Protein AF-A0A976KTA2-F1 (afdb_monomer)

Secondary structure (DSSP, 8-state):
---PPPPPP--SSPPPPSSHHHHHHHHHHHHHS------------------------GGGSTT--TT----------HHHHHHHHHHHHHSS--HHHHHHHHHHHHHHHHHHHHHHHTT-

Structure (mmCIF, N/CA/C/O backbone):
data_AF-A0A976KTA2-F1
#
_entry.id   AF-A0A976KTA2-F1
#
loop_
_atom_site.group_PDB
_atom_site.id
_atom_site.type_symbol
_atom_site.label_atom_id
_atom_site.label_alt_id
_atom_site.label_comp_id
_atom_site.label_asym_id
_atom_site.label_entity_id
_atom_site.label_seq_id
_atom_site.pdbx_PDB_ins_code
_atom_site.Cartn_x
_atom_site.Cartn_y
_atom_site.Cartn_z
_atom_site.occupancy
_atom_site.B_iso_or_equiv
_atom_site.auth_seq_id
_atom_site.auth_comp_id
_atom_site.auth_asym_id
_atom_site.auth_atom_id
_atom_site.pdbx_PDB_model_num
ATOM 1 N N . MET A 1 1 ? 54.326 -54.391 23.381 1.00 43.97 1 MET A N 1
ATOM 2 C CA . MET A 1 1 ? 53.496 -53.933 22.239 1.00 43.97 1 MET A CA 1
ATOM 3 C C . MET A 1 1 ? 52.230 -53.282 22.782 1.00 43.97 1 MET A C 1
ATOM 5 O O . MET A 1 1 ? 51.359 -53.993 23.262 1.00 43.97 1 MET A O 1
ATOM 9 N N . VAL A 1 2 ? 52.137 -51.949 22.783 1.00 46.16 2 VAL A N 1
ATOM 10 C CA . VAL A 1 2 ? 50.966 -51.229 23.320 1.00 46.16 2 VAL A CA 1
ATOM 11 C C . VAL A 1 2 ? 50.034 -50.872 22.160 1.00 46.16 2 VAL A C 1
ATOM 13 O O . VAL A 1 2 ? 50.397 -50.090 21.283 1.00 46.16 2 VAL A O 1
ATOM 16 N N . LYS A 1 3 ? 48.848 -51.491 22.125 1.00 51.00 3 LYS A N 1
ATOM 17 C CA . LYS A 1 3 ? 47.810 -51.251 21.112 1.00 51.00 3 LYS A CA 1
ATOM 18 C C . LYS A 1 3 ? 47.200 -49.862 21.341 1.00 51.00 3 LYS A C 1
ATOM 20 O O . LYS A 1 3 ? 46.576 -49.628 22.372 1.00 51.00 3 LYS A O 1
ATOM 25 N N . LYS A 1 4 ? 47.382 -48.932 20.397 1.00 50.50 4 LYS A N 1
ATOM 26 C CA . LYS A 1 4 ? 46.727 -47.614 20.421 1.00 50.50 4 LYS A CA 1
ATOM 27 C C . LYS A 1 4 ? 45.242 -47.780 20.079 1.00 50.50 4 LYS A C 1
ATOM 29 O O . LYS A 1 4 ? 44.910 -48.226 18.985 1.00 50.50 4 LYS A O 1
ATOM 34 N N . ALA A 1 5 ? 44.365 -47.419 21.012 1.00 54.66 5 ALA A N 1
ATOM 35 C CA . ALA A 1 5 ? 42.924 -47.354 20.791 1.00 54.66 5 ALA A CA 1
ATOM 36 C C . ALA A 1 5 ? 42.577 -46.188 19.844 1.00 54.66 5 ALA A C 1
ATOM 38 O O . ALA A 1 5 ? 43.018 -45.054 20.045 1.00 54.66 5 ALA A O 1
ATOM 39 N N . SER A 1 6 ? 41.803 -46.483 18.799 1.00 51.16 6 SER A N 1
ATOM 40 C CA . SER A 1 6 ? 41.306 -45.512 17.819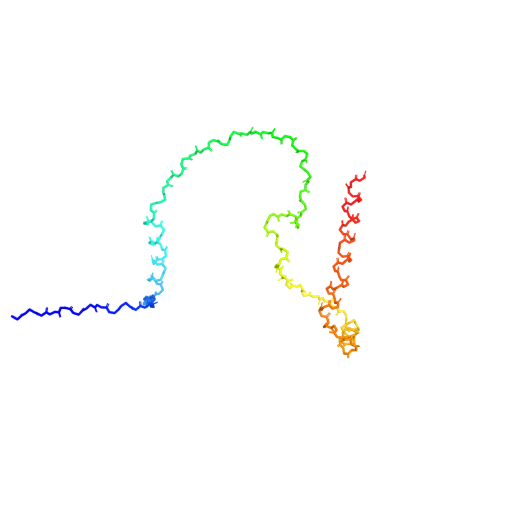 1.00 51.16 6 SER A CA 1
ATOM 41 C C . SER A 1 6 ? 40.208 -44.643 18.442 1.00 51.16 6 SER A C 1
ATOM 43 O O . SER A 1 6 ? 39.253 -45.169 19.012 1.00 51.16 6 SER A O 1
ATOM 45 N N . LYS A 1 7 ? 40.338 -43.314 18.355 1.00 62.72 7 LYS A N 1
ATOM 46 C CA . LYS A 1 7 ? 39.321 -42.367 18.842 1.00 62.72 7 LYS A CA 1
ATOM 47 C C . LYS A 1 7 ? 38.099 -42.386 17.903 1.00 62.72 7 LYS A C 1
ATOM 49 O O . LYS A 1 7 ? 38.292 -42.319 16.687 1.00 62.72 7 LYS A O 1
ATOM 54 N N . PRO A 1 8 ? 36.856 -42.437 18.417 1.00 57.75 8 PRO A N 1
ATOM 55 C CA . PRO A 1 8 ? 35.665 -42.436 17.574 1.00 57.75 8 PRO A CA 1
ATOM 56 C C . PRO A 1 8 ? 35.481 -41.076 16.879 1.00 57.75 8 PRO A C 1
ATOM 58 O O . PRO A 1 8 ? 35.615 -40.019 17.494 1.00 57.75 8 PRO A O 1
ATOM 61 N N . LYS A 1 9 ? 35.181 -41.109 15.574 1.00 62.22 9 LYS A N 1
ATOM 62 C CA . LYS A 1 9 ? 34.852 -39.934 14.749 1.00 62.22 9 LYS A CA 1
ATOM 63 C C . LYS A 1 9 ? 33.574 -39.277 15.287 1.00 62.22 9 LYS A C 1
ATOM 65 O O . LYS A 1 9 ? 32.531 -39.926 15.300 1.00 62.22 9 LYS A O 1
ATOM 70 N N . LEU A 1 10 ? 33.642 -38.001 15.685 1.00 62.47 10 LEU A N 1
ATOM 71 C CA . LEU A 1 10 ? 32.453 -37.195 15.984 1.00 62.47 10 LEU A CA 1
ATOM 72 C C . LEU A 1 10 ? 31.592 -37.100 14.717 1.00 62.47 10 LEU A C 1
ATOM 74 O O . LEU A 1 10 ? 31.973 -36.446 13.746 1.00 62.47 10 LEU A O 1
ATOM 78 N N . GLN A 1 11 ? 30.439 -37.764 14.715 1.00 63.66 11 GLN A N 1
ATOM 79 C CA . GLN A 1 11 ? 29.414 -37.538 13.706 1.00 63.66 11 GLN A CA 1
ATOM 80 C C . GLN A 1 11 ? 28.598 -36.308 14.118 1.00 63.66 11 GLN A C 1
ATOM 82 O O . GLN A 1 11 ? 28.037 -36.263 15.206 1.00 63.66 11 GLN A O 1
ATOM 87 N N . SER A 1 12 ? 28.528 -35.309 13.237 1.00 66.12 12 SER A N 1
ATOM 88 C CA . SER A 1 12 ? 27.772 -34.058 13.417 1.00 66.12 12 SER A CA 1
ATOM 89 C C . SER A 1 12 ? 26.254 -34.224 13.287 1.00 66.12 12 SER A C 1
ATOM 91 O O . SER A 1 12 ? 25.513 -33.244 13.324 1.00 66.12 12 SER A O 1
ATOM 93 N N . ARG A 1 13 ? 25.775 -35.456 13.091 1.00 61.16 13 ARG A N 1
ATOM 94 C CA . ARG A 1 13 ? 24.356 -35.758 12.933 1.00 61.16 13 ARG A CA 1
ATOM 95 C C . ARG A 1 13 ? 23.804 -36.287 14.253 1.00 61.16 13 ARG A C 1
ATOM 97 O O . ARG A 1 13 ? 24.339 -37.278 14.748 1.00 61.16 13 ARG A O 1
ATOM 104 N N . PRO A 1 14 ? 22.743 -35.671 14.806 1.00 65.38 14 PRO A N 1
ATOM 105 C CA . PRO A 1 14 ? 22.085 -36.219 15.978 1.00 65.38 14 PRO A CA 1
ATOM 106 C C . PRO A 1 14 ? 21.576 -37.634 15.658 1.00 65.38 14 PRO A C 1
ATOM 108 O O . PRO A 1 14 ? 21.114 -37.880 14.534 1.00 65.38 14 PRO A O 1
ATOM 111 N N . PRO A 1 15 ? 21.695 -38.576 16.608 1.00 70.56 15 PRO A N 1
ATOM 112 C CA . PRO A 1 15 ? 21.219 -39.937 16.417 1.00 70.56 15 PRO A CA 1
ATOM 113 C C . PRO A 1 15 ? 19.726 -39.907 16.085 1.00 70.56 15 PRO A C 1
ATOM 115 O O . PRO A 1 15 ? 18.940 -39.236 16.753 1.00 70.56 15 PRO A O 1
ATOM 118 N N . ARG A 1 16 ? 19.338 -40.605 15.013 1.00 70.00 16 ARG A N 1
ATOM 119 C CA . ARG A 1 16 ? 17.922 -40.744 14.663 1.00 70.00 16 ARG A CA 1
ATOM 120 C C . ARG A 1 16 ? 17.244 -41.633 15.712 1.00 70.00 16 ARG A C 1
ATOM 122 O O . ARG A 1 16 ? 17.786 -42.705 15.989 1.00 70.00 16 ARG A O 1
ATOM 129 N N . PRO A 1 17 ? 16.086 -41.227 16.263 1.00 72.06 17 PRO A N 1
ATOM 130 C CA . PRO A 1 17 ? 15.319 -42.082 17.161 1.00 72.06 17 PRO A CA 1
ATOM 131 C C . PRO A 1 17 ? 14.872 -43.336 16.404 1.00 72.06 17 PRO A C 1
ATOM 133 O O . PRO A 1 17 ? 14.517 -43.261 15.223 1.00 72.06 17 PRO A O 1
ATOM 136 N N . LYS A 1 18 ? 14.914 -44.494 17.064 1.00 73.81 18 LYS A N 1
ATOM 137 C CA . LYS A 1 18 ? 14.551 -45.781 16.459 1.00 73.81 18 LYS A CA 1
ATOM 138 C C . LYS A 1 18 ? 13.034 -45.962 16.381 1.00 73.81 18 LYS A C 1
ATOM 140 O O . LYS A 1 18 ? 12.564 -46.695 15.517 1.00 73.81 18 LYS A O 1
ATOM 145 N N . ASN A 1 19 ? 12.274 -45.298 17.253 1.00 81.38 19 ASN A N 1
ATOM 146 C CA . ASN A 1 19 ? 10.810 -45.320 17.275 1.00 81.38 19 ASN A CA 1
ATOM 147 C C . ASN A 1 19 ? 10.212 -44.048 17.920 1.00 81.38 19 ASN A C 1
ATOM 149 O O . ASN A 1 19 ? 10.928 -43.196 18.451 1.00 81.38 19 ASN A O 1
ATOM 153 N N . ALA A 1 20 ? 8.883 -43.910 17.843 1.00 75.75 20 ALA A N 1
ATOM 154 C CA . ALA A 1 20 ? 8.151 -42.749 18.356 1.00 75.75 20 ALA A CA 1
ATOM 155 C C . ALA A 1 20 ? 8.246 -42.604 19.890 1.00 75.75 20 ALA A C 1
ATOM 157 O O . ALA A 1 20 ? 8.423 -41.488 20.376 1.00 75.75 20 ALA A O 1
ATOM 158 N N . GLU A 1 21 ? 8.212 -43.710 20.645 1.00 76.38 21 GLU A N 1
ATOM 159 C CA . GLU A 1 21 ? 8.411 -43.709 22.105 1.00 76.38 21 GLU A CA 1
ATOM 160 C C . GLU A 1 21 ? 9.764 -43.099 22.516 1.00 76.38 21 GLU A C 1
ATOM 162 O O . GLU A 1 21 ? 9.847 -42.308 23.461 1.00 76.38 21 GLU A O 1
ATOM 167 N N . GLU A 1 22 ? 10.843 -43.448 21.808 1.00 78.75 22 GLU A N 1
ATOM 168 C CA . GLU A 1 22 ? 12.190 -42.937 22.088 1.00 78.75 22 GLU A CA 1
ATOM 169 C C . GLU A 1 22 ? 12.291 -41.432 21.804 1.00 78.75 22 GLU A C 1
ATOM 171 O O . GLU A 1 22 ? 12.947 -40.702 22.547 1.00 78.75 22 GLU A O 1
ATOM 176 N N . PHE A 1 23 ? 11.581 -40.942 20.783 1.00 74.50 23 PHE A N 1
ATOM 177 C CA . PHE A 1 23 ? 11.517 -39.512 20.484 1.00 74.50 23 PHE A CA 1
ATOM 178 C C . PHE A 1 23 ? 10.764 -38.723 21.566 1.00 74.50 23 PHE A C 1
ATOM 180 O O . PHE A 1 23 ? 11.256 -37.694 22.029 1.00 74.50 23 PHE A O 1
ATOM 187 N N . ILE A 1 24 ? 9.600 -39.216 22.004 1.00 79.00 24 ILE A N 1
ATOM 188 C CA . ILE A 1 24 ? 8.771 -38.545 23.020 1.00 79.00 24 ILE A CA 1
ATOM 189 C C . ILE A 1 24 ? 9.488 -38.536 24.378 1.00 79.00 24 ILE A C 1
ATOM 191 O O . ILE A 1 24 ? 9.600 -37.488 25.014 1.00 79.00 24 ILE A O 1
ATOM 195 N N . SER A 1 25 ? 10.050 -39.673 24.796 1.00 72.56 25 SER A N 1
ATOM 196 C CA . SER A 1 25 ? 10.774 -39.775 26.074 1.00 72.56 25 SER A CA 1
ATOM 197 C C . SER A 1 25 ? 12.067 -38.949 26.113 1.00 72.56 25 SER A C 1
ATOM 199 O O . SER A 1 25 ? 12.471 -38.493 27.184 1.00 72.56 25 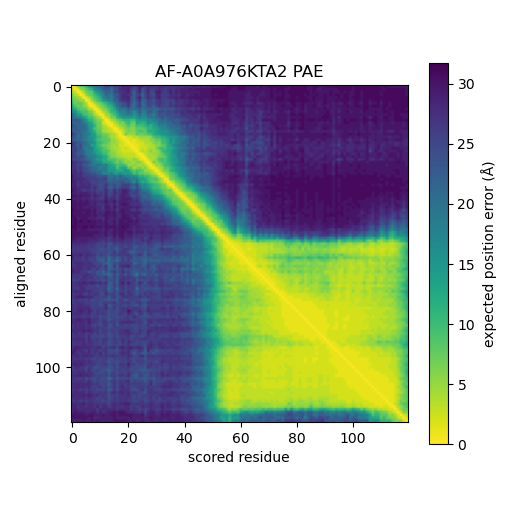SER A O 1
ATOM 201 N N . GLY A 1 26 ? 12.706 -38.700 24.964 1.00 68.44 26 GLY A N 1
ATOM 202 C CA . GLY A 1 26 ? 13.867 -37.813 24.869 1.00 68.44 26 GLY A CA 1
ATOM 203 C C . GLY A 1 26 ? 13.559 -36.363 25.263 1.00 68.44 26 GLY A C 1
ATOM 204 O O . GLY A 1 26 ? 14.379 -35.727 25.921 1.00 68.44 26 GLY A O 1
ATOM 205 N N . ALA A 1 27 ? 12.365 -35.863 24.930 1.00 66.06 27 ALA A N 1
ATOM 206 C CA . ALA A 1 27 ? 11.944 -34.497 25.251 1.00 66.06 27 ALA A CA 1
ATOM 207 C C . ALA A 1 27 ? 11.594 -34.299 26.740 1.00 66.06 27 ALA A C 1
ATOM 209 O O . ALA A 1 27 ? 11.737 -33.194 27.268 1.00 66.06 27 ALA A O 1
ATOM 210 N N . GLU A 1 28 ? 11.159 -35.361 27.424 1.00 63.47 28 GLU A N 1
ATOM 211 C CA . GLU A 1 28 ? 10.860 -35.347 28.863 1.00 63.47 28 GLU A CA 1
ATOM 212 C C . GLU A 1 28 ? 12.149 -35.201 29.698 1.00 63.47 28 GLU A C 1
ATOM 214 O O . GLU A 1 28 ? 12.198 -34.434 30.661 1.00 63.47 28 GLU A O 1
ATOM 219 N N . ARG A 1 29 ? 13.226 -35.892 29.292 1.00 60.06 29 ARG A N 1
ATOM 220 C CA . ARG A 1 29 ? 14.511 -35.918 30.019 1.00 60.06 29 ARG A CA 1
ATOM 221 C C . ARG A 1 29 ? 15.211 -34.558 30.050 1.00 60.06 29 ARG A C 1
ATOM 223 O O . ARG A 1 29 ? 15.805 -34.207 31.064 1.00 60.06 29 ARG A O 1
ATOM 230 N N . ASP A 1 30 ? 15.073 -33.762 28.991 1.00 57.62 30 ASP A N 1
ATOM 231 C CA . ASP A 1 30 ? 15.702 -32.435 28.894 1.00 57.62 30 ASP A CA 1
ATOM 232 C C . ASP A 1 30 ? 15.058 -31.399 29.842 1.00 57.62 30 ASP A C 1
ATOM 234 O O . ASP A 1 30 ? 15.642 -30.363 30.167 1.00 57.62 30 ASP A O 1
ATOM 238 N N . ARG A 1 31 ? 13.847 -31.681 30.349 1.00 58.69 31 ARG A N 1
ATOM 239 C CA . ARG A 1 31 ? 13.141 -30.801 31.293 1.00 58.69 31 ARG A CA 1
ATOM 240 C C . ARG A 1 31 ? 13.511 -31.038 32.756 1.00 58.69 31 ARG A C 1
ATOM 242 O O . ARG A 1 31 ? 13.304 -30.125 33.555 1.00 58.69 31 ARG A O 1
ATOM 249 N N . LEU A 1 32 ? 14.035 -32.215 33.113 1.00 56.25 32 LEU A N 1
ATOM 250 C CA . LEU A 1 32 ? 14.318 -32.567 34.511 1.00 56.25 32 LEU A CA 1
ATOM 251 C C . LEU A 1 32 ? 15.775 -32.348 34.949 1.00 56.25 32 LEU A C 1
ATOM 253 O O . LEU A 1 32 ? 15.994 -32.185 36.145 1.00 56.25 32 LEU A O 1
ATOM 257 N N . ASP A 1 33 ? 16.745 -32.280 34.031 1.00 50.12 33 ASP A N 1
ATOM 258 C CA . ASP A 1 33 ? 18.180 -32.237 34.393 1.00 50.12 33 ASP A CA 1
ATOM 259 C C . ASP A 1 33 ? 18.854 -30.859 34.223 1.00 50.12 33 ASP A C 1
ATOM 261 O O . ASP A 1 33 ? 20.069 -30.707 34.326 1.00 50.12 33 ASP A O 1
ATOM 265 N N . SER A 1 34 ? 18.073 -29.800 33.989 1.00 49.88 34 SER A N 1
ATOM 266 C CA . SER A 1 34 ? 18.594 -28.430 34.049 1.00 49.88 34 SER A CA 1
ATOM 267 C C . SER A 1 34 ? 18.395 -27.839 35.449 1.00 49.88 34 SER A C 1
ATOM 269 O O . SER A 1 34 ? 17.260 -27.501 35.802 1.00 49.88 34 SER A O 1
ATOM 271 N N . PRO A 1 35 ? 19.459 -27.607 36.248 1.00 46.44 35 PRO A N 1
ATOM 272 C CA . PRO A 1 35 ? 19.344 -26.853 37.488 1.00 46.44 35 PRO A CA 1
ATOM 273 C C . PRO A 1 35 ? 19.014 -25.389 37.162 1.00 46.44 35 PRO A C 1
ATOM 275 O O . PRO A 1 35 ? 19.893 -24.540 36.986 1.00 46.44 35 PRO A O 1
ATOM 278 N N . ARG A 1 36 ? 17.719 -25.060 37.090 1.00 47.41 36 ARG A N 1
ATOM 279 C CA . ARG A 1 36 ? 17.244 -23.672 37.098 1.00 47.41 36 ARG A CA 1
ATOM 280 C C . ARG A 1 36 ? 17.611 -23.061 38.449 1.00 47.41 36 ARG A C 1
ATOM 282 O O . ARG A 1 36 ? 16.875 -23.202 39.421 1.00 47.41 36 ARG A O 1
ATOM 289 N N . LYS A 1 37 ? 18.749 -22.359 38.507 1.00 47.44 37 LYS A N 1
ATOM 290 C CA . LYS A 1 37 ? 19.088 -21.444 39.606 1.00 47.44 37 LYS A CA 1
ATOM 291 C C . LYS A 1 37 ? 17.885 -20.537 39.869 1.00 47.44 37 LYS A C 1
ATOM 293 O O . LYS A 1 37 ? 17.540 -19.689 39.048 1.00 47.44 37 LYS A O 1
ATOM 298 N N . SER A 1 38 ? 17.258 -20.730 41.024 1.00 44.59 38 SER A N 1
ATOM 299 C CA . SER A 1 38 ? 16.175 -19.911 41.553 1.00 44.59 38 SER A CA 1
ATOM 300 C C . SER A 1 38 ? 16.662 -18.472 41.737 1.00 44.59 38 SER A C 1
ATOM 302 O O . SER A 1 38 ? 17.331 -18.132 42.716 1.00 44.59 38 SER A O 1
ATOM 304 N N . GLY A 1 39 ? 16.353 -17.625 40.757 1.00 45.00 39 GLY A N 1
ATOM 305 C CA . GLY A 1 39 ? 16.601 -16.193 40.797 1.00 45.00 39 GLY A CA 1
ATOM 306 C C . GLY A 1 39 ? 15.795 -15.529 41.911 1.00 45.00 39 GLY A C 1
ATOM 307 O O . GLY A 1 39 ? 14.580 -15.389 41.826 1.00 45.00 39 GLY A O 1
ATOM 308 N N . LYS A 1 40 ? 16.518 -15.126 42.954 1.00 41.00 40 LYS A N 1
ATOM 309 C CA . LYS A 1 40 ? 16.174 -14.200 44.040 1.00 41.00 40 LYS A CA 1
ATOM 310 C C . LYS A 1 40 ? 15.086 -13.181 4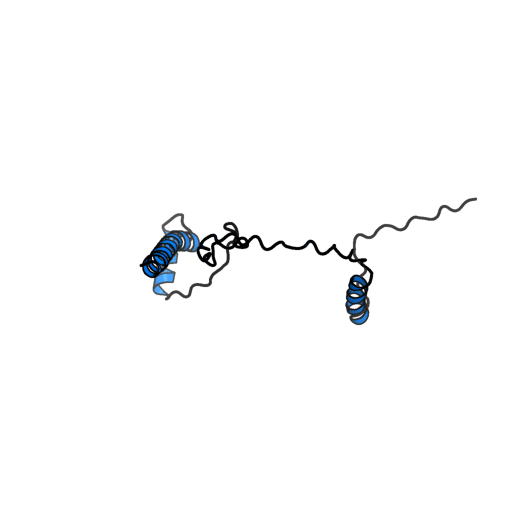3.646 1.00 41.00 40 LYS A C 1
ATOM 312 O O . LYS A 1 40 ? 15.323 -12.329 42.788 1.00 41.00 40 LYS A O 1
ATOM 317 N N . LYS A 1 41 ? 13.926 -13.238 44.323 1.00 46.88 41 LYS A N 1
ATOM 318 C CA . LYS A 1 41 ? 12.874 -12.203 44.306 1.00 46.88 41 LYS A CA 1
ATOM 319 C C . LYS A 1 41 ? 13.506 -10.845 44.634 1.00 46.88 41 LYS A C 1
ATOM 321 O O . LYS A 1 41 ? 13.803 -10.559 45.791 1.00 46.88 41 LYS A O 1
ATOM 326 N N . ARG A 1 42 ? 13.737 -10.015 43.616 1.00 42.59 42 ARG A N 1
ATOM 327 C CA . ARG A 1 42 ? 14.030 -8.590 43.795 1.00 42.59 42 ARG A CA 1
ATOM 328 C C . ARG A 1 42 ? 12.689 -7.878 43.864 1.00 42.59 42 ARG A C 1
ATOM 330 O O . ARG A 1 42 ? 11.942 -7.890 42.893 1.00 42.59 42 ARG A O 1
ATOM 337 N N . GLY A 1 43 ? 12.379 -7.345 45.045 1.00 42.72 43 GLY A N 1
ATOM 338 C CA . GLY A 1 43 ? 11.179 -6.556 45.284 1.00 42.72 43 GLY A CA 1
ATOM 339 C C . GLY A 1 43 ? 11.099 -5.414 44.281 1.00 42.72 43 GLY A C 1
ATOM 340 O O . GLY A 1 43 ? 11.980 -4.554 44.239 1.00 42.72 43 GLY A O 1
ATOM 341 N N . ILE A 1 44 ? 10.051 -5.431 43.464 1.00 49.31 44 ILE A N 1
ATOM 342 C CA . ILE A 1 44 ? 9.661 -4.288 42.654 1.00 49.31 44 ILE A CA 1
ATOM 343 C C . ILE A 1 44 ? 9.001 -3.331 43.638 1.00 49.31 44 ILE A C 1
ATOM 345 O O . ILE A 1 44 ? 7.902 -3.562 44.128 1.00 49.31 44 ILE A O 1
ATOM 349 N N . LYS A 1 45 ? 9.758 -2.308 44.030 1.00 47.34 45 LYS A N 1
ATOM 350 C CA . LYS A 1 45 ? 9.235 -1.159 44.755 1.00 47.34 45 LYS A CA 1
ATOM 351 C C . LYS A 1 45 ? 8.392 -0.406 43.733 1.00 47.34 45 LYS A C 1
ATOM 353 O O . LYS A 1 45 ? 8.959 0.179 42.810 1.00 47.34 45 LYS A O 1
ATOM 358 N N . ASP A 1 46 ? 7.073 -0.485 43.870 1.00 45.59 46 ASP A N 1
ATOM 359 C CA . ASP A 1 46 ? 6.102 0.227 43.043 1.00 45.59 46 ASP A CA 1
ATOM 360 C C . ASP A 1 46 ? 6.314 1.736 43.188 1.00 45.59 46 ASP A C 1
ATOM 362 O O . ASP A 1 46 ? 5.691 2.426 43.996 1.00 45.59 46 ASP A O 1
ATOM 366 N N . ARG A 1 47 ? 7.255 2.274 42.410 1.00 47.62 47 ARG A N 1
ATOM 367 C CA . ARG A 1 47 ? 7.370 3.708 42.198 1.00 47.62 47 ARG A CA 1
ATOM 368 C C . ARG A 1 47 ? 6.302 4.058 41.180 1.00 47.62 47 ARG A C 1
ATOM 370 O O . ARG A 1 47 ? 6.557 4.063 39.981 1.00 47.62 47 ARG A O 1
ATOM 377 N N . ALA A 1 48 ? 5.101 4.311 41.689 1.00 48.19 48 ALA A N 1
ATOM 378 C CA . ALA A 1 48 ? 4.001 4.902 40.950 1.00 48.19 48 ALA A CA 1
ATOM 379 C C . ALA A 1 48 ? 4.430 6.276 40.412 1.00 48.19 48 ALA A C 1
ATOM 381 O O . ALA A 1 48 ? 4.180 7.323 41.007 1.00 48.19 48 ALA A O 1
ATOM 382 N N . THR A 1 49 ? 5.109 6.278 39.269 1.00 48.03 49 THR A N 1
ATOM 383 C CA . THR A 1 49 ? 5.179 7.443 38.403 1.00 48.03 49 THR A CA 1
ATOM 384 C C . THR A 1 49 ? 3.812 7.566 37.749 1.00 48.03 49 THR A C 1
ATOM 386 O O . THR A 1 49 ? 3.504 6.847 36.800 1.00 48.03 49 THR A O 1
ATOM 389 N N . LYS A 1 50 ? 2.981 8.467 38.282 1.00 47.53 50 LYS A N 1
ATOM 390 C CA . LYS A 1 50 ? 1.858 9.077 37.564 1.00 47.53 50 LYS A CA 1
ATOM 391 C C . LYS A 1 50 ? 2.409 9.802 36.329 1.00 47.53 50 LYS A C 1
ATOM 393 O O . LYS A 1 50 ? 2.572 11.016 36.342 1.00 47.53 50 LYS A O 1
ATOM 398 N N . SER A 1 51 ? 2.744 9.068 35.275 1.00 46.06 51 SER A N 1
ATOM 399 C CA . SER A 1 51 ? 2.731 9.626 33.930 1.00 46.06 51 SER A CA 1
ATOM 400 C C . SER A 1 51 ? 1.337 9.367 33.382 1.00 46.06 51 SER A C 1
ATOM 402 O O . SER A 1 51 ? 0.813 8.261 33.498 1.00 46.06 51 SER A O 1
ATOM 404 N N . ALA A 1 52 ? 0.699 10.405 32.848 1.00 50.47 52 ALA A N 1
ATOM 405 C CA . ALA A 1 52 ? -0.495 10.248 32.039 1.00 50.47 52 ALA A CA 1
ATOM 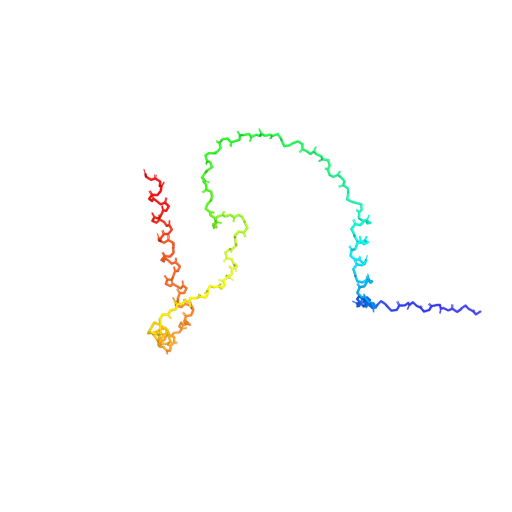406 C C . ALA A 1 52 ? -0.140 9.271 30.911 1.00 50.47 52 ALA A C 1
ATOM 408 O O . ALA A 1 52 ? 0.568 9.628 29.967 1.00 50.47 52 ALA A O 1
ATOM 409 N N . SER A 1 53 ? -0.524 8.005 31.066 1.00 55.19 53 SER A N 1
ATOM 410 C CA . SER A 1 53 ? -0.234 6.979 30.085 1.00 55.19 53 SER A CA 1
ATOM 411 C C . SER A 1 53 ? -1.101 7.285 28.876 1.00 55.19 53 SER A C 1
ATOM 413 O O . SER A 1 53 ? -2.262 6.886 28.802 1.00 55.19 53 SER A O 1
ATOM 415 N N . LYS A 1 54 ? -0.539 8.028 27.913 1.00 65.06 54 LYS A N 1
ATOM 416 C CA . LYS A 1 54 ? -1.038 8.001 26.539 1.00 65.06 54 LYS A CA 1
ATOM 417 C C . LYS A 1 54 ? -1.198 6.525 26.205 1.00 65.06 54 LYS A C 1
ATOM 419 O O . LYS A 1 54 ? -0.208 5.788 26.213 1.00 65.06 54 LYS A O 1
ATOM 424 N N . ARG A 1 55 ? -2.445 6.077 26.043 1.00 74.69 55 ARG A N 1
ATOM 425 C CA . ARG A 1 55 ? -2.745 4.699 25.662 1.00 74.69 55 ARG A CA 1
ATOM 426 C C . ARG A 1 55 ? -1.951 4.440 24.388 1.00 74.69 55 ARG A C 1
ATOM 428 O O . ARG A 1 55 ? -2.190 5.096 23.380 1.00 74.69 55 ARG A O 1
ATOM 435 N N . ARG A 1 56 ? -0.935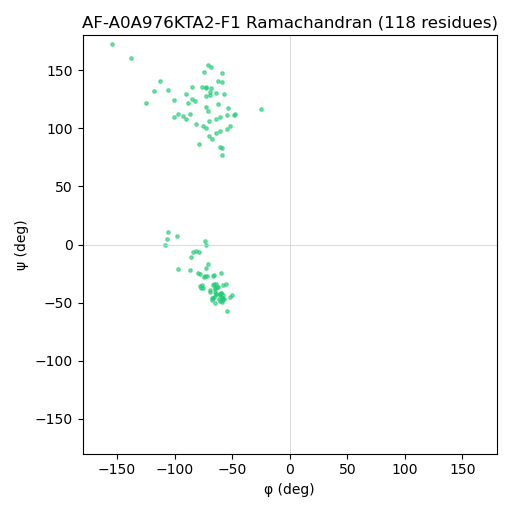 3.578 24.469 1.00 81.88 56 ARG A N 1
ATOM 436 C CA . ARG A 1 56 ? -0.107 3.255 23.306 1.00 81.88 56 ARG A CA 1
ATOM 437 C C . ARG A 1 56 ? -0.997 2.570 22.282 1.00 81.88 56 ARG A C 1
ATOM 439 O O . ARG A 1 56 ? -1.722 1.638 22.630 1.00 81.88 56 ARG A O 1
ATOM 446 N N . LEU A 1 57 ? -0.944 3.044 21.043 1.00 89.06 57 LEU A N 1
ATOM 447 C CA . LEU A 1 57 ? -1.686 2.429 19.951 1.00 89.06 57 LEU A CA 1
ATOM 448 C C . LEU A 1 57 ? -1.079 1.049 19.644 1.00 89.06 57 LEU A C 1
ATOM 450 O O . LEU A 1 57 ? 0.114 0.845 19.888 1.00 89.06 57 LEU A O 1
ATOM 454 N N . PRO A 1 58 ? -1.857 0.091 19.110 1.00 90.75 58 PRO A N 1
ATOM 455 C CA . PRO A 1 58 ? -1.381 -1.277 18.896 1.00 90.75 58 PRO A CA 1
ATOM 456 C C . PRO A 1 58 ? -0.102 -1.373 18.049 1.00 90.75 58 PRO A C 1
ATOM 458 O O . PRO A 1 58 ? 0.749 -2.215 18.319 1.00 90.75 58 PRO A O 1
ATOM 461 N N . TRP A 1 59 ? 0.069 -0.481 17.067 1.00 90.81 59 TRP A N 1
ATOM 462 C CA . TRP A 1 59 ? 1.257 -0.408 16.204 1.00 90.81 59 TRP A CA 1
ATOM 463 C C . TRP A 1 59 ? 2.454 0.334 16.827 1.00 90.81 59 TRP A C 1
ATOM 465 O O . TRP A 1 59 ? 3.529 0.333 16.247 1.00 90.81 59 TRP A O 1
ATOM 475 N N . GLN A 1 60 ? 2.304 0.941 18.010 1.00 92.38 60 GLN A N 1
ATOM 476 C CA . GLN A 1 60 ? 3.381 1.617 18.761 1.00 92.38 60 GLN A CA 1
ATOM 477 C C . GLN A 1 60 ? 3.993 0.729 19.863 1.00 92.38 60 GLN A C 1
ATOM 479 O O . GLN A 1 60 ? 4.735 1.209 20.732 1.00 92.38 60 GLN A O 1
ATOM 484 N N . ALA A 1 61 ? 3.614 -0.549 19.908 1.00 89.75 61 ALA A N 1
ATOM 485 C CA . ALA A 1 61 ? 4.137 -1.496 20.879 1.00 89.75 61 ALA A CA 1
ATOM 486 C C . ALA A 1 61 ? 5.579 -1.907 20.531 1.00 89.75 61 ALA A C 1
ATOM 488 O O . ALA A 1 61 ? 5.936 -2.013 19.366 1.00 89.75 61 ALA A O 1
ATOM 489 N N . GLU A 1 62 ? 6.400 -2.200 21.545 1.00 89.75 62 GLU A N 1
ATOM 490 C CA . GLU A 1 62 ? 7.838 -2.506 21.392 1.00 89.75 62 GLU A CA 1
ATOM 491 C C . GLU A 1 62 ? 8.130 -3.726 20.497 1.00 89.75 62 GLU A C 1
ATOM 493 O O . GLU A 1 62 ? 9.192 -3.832 19.898 1.00 89.75 62 GLU A O 1
ATOM 498 N N . HIS A 1 63 ? 7.174 -4.649 20.380 1.00 89.75 63 HIS A N 1
ATOM 499 C CA . HIS A 1 63 ? 7.303 -5.843 19.544 1.00 89.75 63 HIS A CA 1
ATOM 500 C C . HIS A 1 63 ? 6.940 -5.606 18.067 1.00 89.75 63 HIS A C 1
ATOM 502 O O . HIS A 1 63 ? 7.076 -6.524 17.254 1.00 89.75 63 HIS A O 1
ATOM 508 N N . VAL A 1 64 ? 6.431 -4.422 17.716 1.00 93.19 64 VAL A N 1
ATOM 509 C CA . VAL A 1 64 ? 6.110 -4.056 16.334 1.00 93.19 64 VAL A CA 1
ATOM 510 C C . VAL A 1 64 ? 7.381 -3.533 15.682 1.00 93.19 64 VAL A C 1
ATOM 512 O O . VAL A 1 64 ? 8.040 -2.641 16.204 1.00 93.19 64 VAL A O 1
ATOM 515 N N . ARG A 1 65 ? 7.745 -4.138 14.554 1.00 94.38 65 ARG A N 1
ATOM 516 C CA . ARG A 1 65 ? 8.975 -3.846 13.826 1.00 94.38 65 ARG A CA 1
ATOM 517 C C . ARG A 1 65 ? 8.655 -3.323 12.433 1.00 94.38 65 ARG A C 1
ATOM 519 O O . ARG A 1 65 ? 7.892 -3.968 11.714 1.00 94.38 65 ARG A O 1
ATOM 526 N N . ASP A 1 66 ? 9.297 -2.227 12.045 1.00 90.75 66 ASP A N 1
ATOM 527 C CA . ASP A 1 66 ? 9.078 -1.565 10.750 1.00 90.75 66 ASP A CA 1
ATOM 528 C C . ASP A 1 66 ? 9.665 -2.341 9.558 1.00 90.75 66 ASP A C 1
ATOM 530 O O . ASP A 1 66 ? 9.248 -2.145 8.418 1.00 90.75 66 ASP A O 1
ATOM 534 N N . ASP A 1 67 ? 10.615 -3.249 9.804 1.00 92.69 67 ASP A N 1
ATOM 535 C CA . ASP A 1 67 ? 11.259 -4.064 8.768 1.00 92.69 67 ASP A CA 1
ATOM 536 C C . ASP A 1 67 ? 10.484 -5.348 8.422 1.00 92.69 67 ASP A C 1
ATOM 538 O O . ASP A 1 67 ? 10.788 -6.020 7.434 1.00 92.69 67 ASP A O 1
ATOM 542 N N . VAL A 1 68 ? 9.462 -5.701 9.210 1.00 92.94 68 VAL A N 1
ATOM 543 C CA . VAL A 1 68 ? 8.683 -6.927 9.008 1.00 92.94 68 VAL A CA 1
ATOM 544 C C . VAL A 1 68 ? 7.497 -6.659 8.086 1.00 92.94 68 VAL A C 1
ATOM 546 O O . VAL A 1 68 ? 6.485 -6.084 8.485 1.00 92.94 68 VAL A O 1
ATOM 549 N N . VAL A 1 69 ? 7.576 -7.174 6.859 1.00 91.25 69 VAL A N 1
ATOM 550 C CA . VAL A 1 69 ? 6.466 -7.127 5.901 1.00 91.25 69 VAL A CA 1
ATOM 551 C C . VAL A 1 69 ? 5.562 -8.344 6.088 1.00 91.25 69 VAL A C 1
ATOM 553 O O . VAL A 1 69 ? 5.997 -9.488 5.957 1.00 91.25 69 VAL A O 1
ATOM 556 N N . LYS A 1 70 ? 4.279 -8.101 6.369 1.00 91.56 70 LYS A N 1
ATOM 557 C CA . LYS A 1 70 ? 3.242 -9.141 6.426 1.00 91.56 70 LYS A CA 1
ATOM 558 C C . LYS A 1 70 ? 2.347 -9.049 5.195 1.00 91.56 70 LYS A C 1
ATOM 560 O O . LYS A 1 70 ? 1.893 -7.967 4.836 1.00 91.56 70 LYS A O 1
ATOM 565 N N . GLY A 1 71 ? 2.089 -10.190 4.556 1.00 91.38 71 GLY A N 1
ATOM 566 C CA . GLY A 1 71 ? 1.179 -10.265 3.415 1.00 91.38 71 GLY A CA 1
ATOM 567 C C . GLY A 1 71 ? -0.281 -10.115 3.846 1.00 91.38 71 GLY A C 1
ATOM 568 O O . GLY A 1 71 ? -0.712 -10.748 4.809 1.00 91.38 71 GLY A O 1
ATOM 569 N N . TYR A 1 72 ? -1.046 -9.313 3.105 1.00 90.88 72 TYR A N 1
ATOM 570 C CA . TYR A 1 72 ? -2.499 -9.201 3.234 1.00 90.88 72 TYR A CA 1
ATOM 571 C C . TYR A 1 72 ? -3.148 -9.477 1.874 1.00 90.88 72 TYR A C 1
ATOM 573 O O . TYR A 1 72 ? -2.839 -8.812 0.886 1.00 90.88 72 TYR A O 1
ATOM 581 N N . ALA A 1 73 ? -4.024 -10.482 1.805 1.00 92.12 73 ALA A N 1
ATOM 582 C CA . ALA A 1 73 ? -4.681 -10.875 0.561 1.00 92.12 73 ALA A CA 1
ATOM 583 C C . ALA A 1 73 ? -5.878 -9.955 0.267 1.00 92.12 73 ALA A C 1
ATOM 585 O O . ALA A 1 73 ? -6.943 -10.084 0.872 1.00 92.12 73 ALA A O 1
ATOM 586 N N . LEU A 1 74 ? -5.705 -9.031 -0.680 1.00 89.94 74 LEU A N 1
ATOM 587 C CA . LEU A 1 74 ? -6.758 -8.119 -1.124 1.00 89.94 74 LEU A CA 1
ATOM 588 C C . LEU A 1 74 ? -7.763 -8.832 -2.034 1.00 89.94 74 LEU A C 1
ATOM 590 O O . LEU A 1 74 ? -7.386 -9.544 -2.964 1.00 89.94 74 LEU A O 1
ATOM 594 N N . ARG A 1 75 ? -9.055 -8.585 -1.805 1.00 94.25 75 ARG A N 1
ATOM 595 C CA . ARG A 1 75 ? -10.125 -8.970 -2.732 1.00 94.25 75 ARG A CA 1
ATOM 596 C C . ARG A 1 75 ? -10.531 -7.746 -3.538 1.00 94.25 75 ARG A C 1
ATOM 598 O O . ARG A 1 75 ? -11.123 -6.821 -2.993 1.00 94.25 75 ARG A O 1
ATOM 605 N N . LEU A 1 76 ? -10.189 -7.744 -4.821 1.00 92.94 76 LEU A N 1
ATOM 606 C CA . LEU A 1 76 ? -10.531 -6.671 -5.749 1.00 92.94 76 LEU A CA 1
ATOM 607 C C . LEU A 1 76 ? -11.522 -7.190 -6.793 1.00 92.94 76 LEU A C 1
ATOM 609 O O . LEU A 1 76 ? -11.346 -8.311 -7.276 1.00 92.94 76 LEU A O 1
ATOM 613 N N . PRO A 1 77 ? -12.525 -6.388 -7.185 1.00 97.25 77 PRO A N 1
ATOM 614 C CA . PRO A 1 77 ? -13.315 -6.687 -8.367 1.00 97.25 77 PRO A CA 1
ATOM 615 C C . PRO A 1 77 ? -12.418 -6.763 -9.606 1.00 97.25 77 PRO A C 1
ATOM 617 O O . PRO A 1 77 ? -11.434 -6.025 -9.726 1.00 97.25 77 PRO A O 1
ATOM 620 N N . GLU A 1 78 ? -12.793 -7.615 -10.554 1.00 96.50 78 GLU A N 1
ATOM 621 C CA . GLU A 1 78 ? -12.031 -7.857 -11.781 1.00 96.50 78 GLU A CA 1
ATOM 622 C C . GLU A 1 78 ? -11.627 -6.575 -12.541 1.00 96.50 78 GLU A C 1
ATOM 624 O O . GLU A 1 78 ? -10.449 -6.460 -12.897 1.00 96.50 78 GLU A O 1
ATOM 629 N N . PRO A 1 79 ? -12.496 -5.552 -12.713 1.00 98.06 79 PRO A N 1
ATOM 630 C CA . PRO A 1 79 ? -12.113 -4.332 -13.425 1.00 98.06 79 PRO A CA 1
ATOM 631 C C . PRO A 1 79 ? -10.903 -3.617 -12.812 1.00 98.06 79 PRO A C 1
ATOM 633 O O . PRO A 1 79 ? -10.089 -3.038 -13.530 1.00 98.06 79 PRO A O 1
ATOM 636 N N . TYR A 1 80 ? -10.756 -3.655 -11.487 1.00 96.88 80 TYR A N 1
ATOM 637 C CA . TYR A 1 80 ? -9.630 -3.020 -10.803 1.00 96.88 80 TYR A CA 1
ATOM 638 C C . TYR 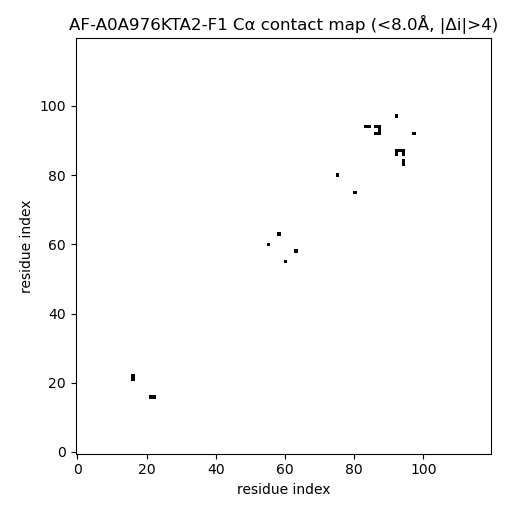A 1 80 ? -8.350 -3.837 -10.940 1.00 96.88 80 TYR A C 1
ATOM 640 O O . TYR A 1 80 ? -7.277 -3.259 -11.109 1.00 96.88 80 TYR A O 1
ATOM 648 N N . LEU A 1 81 ? -8.453 -5.168 -10.947 1.00 96.25 81 LEU A N 1
ATOM 649 C CA . LEU A 1 81 ? -7.309 -6.028 -11.236 1.00 96.25 81 LEU A CA 1
ATOM 650 C C . LEU A 1 81 ? -6.759 -5.760 -12.644 1.00 96.25 81 LEU A C 1
ATOM 652 O O . LEU A 1 81 ? -5.545 -5.663 -12.821 1.00 96.25 81 LEU A O 1
ATOM 656 N N . LEU A 1 82 ? -7.642 -5.596 -13.634 1.00 98.00 82 LEU A N 1
ATOM 657 C CA . LEU A 1 82 ? -7.248 -5.264 -15.006 1.00 98.00 82 LEU A CA 1
ATOM 658 C C . LEU A 1 82 ? -6.577 -3.888 -15.094 1.00 98.00 82 LEU A C 1
ATOM 660 O O . LEU A 1 82 ? -5.529 -3.765 -15.728 1.00 98.00 82 LEU A O 1
ATOM 664 N N . LYS A 1 83 ? -7.106 -2.875 -14.396 1.00 97.25 83 LYS A N 1
ATOM 665 C CA . LYS A 1 83 ? -6.465 -1.550 -14.302 1.00 97.25 83 LYS A CA 1
ATOM 666 C C . LYS A 1 83 ? -5.066 -1.630 -13.687 1.00 97.25 83 LYS A C 1
ATOM 668 O O . LYS A 1 83 ? -4.142 -1.009 -14.200 1.00 97.25 83 LYS A O 1
ATOM 673 N N . LEU A 1 84 ? -4.881 -2.429 -12.636 1.00 96.50 84 LEU A N 1
ATOM 674 C CA . LEU A 1 84 ? -3.567 -2.627 -12.017 1.00 96.50 84 LEU A CA 1
ATOM 675 C C . LEU A 1 84 ? -2.573 -3.302 -12.967 1.00 96.50 84 LEU A C 1
ATOM 677 O O . LEU A 1 84 ? -1.424 -2.871 -13.051 1.00 96.50 84 LEU A O 1
ATOM 681 N N . LYS A 1 85 ? -3.011 -4.328 -13.709 1.00 96.44 85 LYS A N 1
ATOM 682 C CA . LYS A 1 85 ? -2.184 -4.963 -14.748 1.00 96.44 85 LYS A CA 1
ATOM 683 C C . LYS A 1 85 ? -1.781 -3.961 -15.829 1.00 96.44 85 LYS A C 1
ATOM 685 O O . LYS A 1 85 ? -0.628 -3.955 -16.246 1.00 96.44 85 LYS A O 1
ATOM 690 N N . PHE A 1 86 ? -2.707 -3.097 -16.245 1.00 97.81 86 PHE A N 1
ATOM 691 C CA . PHE A 1 86 ? -2.423 -2.035 -17.205 1.00 97.81 86 PHE A CA 1
ATOM 692 C C . PHE A 1 86 ? -1.374 -1.054 -16.667 1.00 97.81 86 PHE A C 1
ATOM 694 O O . PHE A 1 86 ? -0.401 -0.777 -17.358 1.00 97.81 86 PHE A O 1
ATOM 701 N N . ILE A 1 87 ? -1.507 -0.582 -15.425 1.00 96.81 87 ILE A N 1
ATOM 702 C CA . ILE A 1 87 ? -0.515 0.316 -14.808 1.00 96.81 87 ILE A CA 1
ATOM 703 C C . ILE A 1 87 ? 0.874 -0.335 -14.791 1.00 96.81 87 ILE A C 1
ATOM 705 O O . ILE A 1 87 ? 1.842 0.286 -15.221 1.00 96.81 87 ILE A O 1
ATOM 709 N N . ALA A 1 88 ? 0.971 -1.597 -14.370 1.00 96.31 88 ALA A N 1
ATOM 710 C CA . ALA A 1 88 ? 2.247 -2.309 -14.304 1.00 96.31 88 ALA A CA 1
ATOM 711 C C . ALA A 1 88 ? 2.891 -2.552 -15.683 1.00 96.31 88 ALA A C 1
ATOM 713 O O . ALA A 1 88 ? 4.105 -2.680 -15.778 1.00 96.31 88 ALA A O 1
ATOM 714 N N . ALA A 1 89 ? 2.095 -2.610 -16.755 1.00 97.25 89 ALA A N 1
ATOM 715 C CA . ALA A 1 89 ? 2.605 -2.735 -18.121 1.00 97.25 89 ALA A CA 1
ATOM 716 C C . ALA A 1 89 ? 3.101 -1.400 -18.706 1.00 97.25 89 ALA A C 1
ATOM 718 O O . ALA A 1 89 ? 3.925 -1.400 -19.615 1.00 97.25 89 ALA A O 1
ATOM 719 N N . ASN A 1 90 ? 2.595 -0.270 -18.202 1.00 97.81 90 ASN A N 1
ATOM 720 C CA . ASN A 1 90 ? 2.861 1.069 -18.743 1.00 97.81 90 ASN A CA 1
ATOM 721 C C . ASN A 1 90 ? 3.770 1.925 -17.845 1.00 97.81 90 ASN A C 1
ATOM 723 O O . ASN A 1 90 ? 4.061 3.073 -18.170 1.00 97.81 90 ASN A O 1
ATOM 727 N N . THR A 1 91 ? 4.205 1.394 -16.705 1.00 96.00 91 THR A N 1
ATOM 728 C CA . THR A 1 91 ? 5.052 2.091 -15.729 1.00 96.00 91 THR A CA 1
ATOM 729 C C . THR A 1 91 ? 6.140 1.143 -15.217 1.00 96.00 91 THR A C 1
ATOM 731 O O . THR A 1 91 ? 5.975 -0.072 -15.306 1.00 96.00 91 THR A O 1
ATOM 734 N N . PRO A 1 92 ? 7.245 1.648 -14.639 1.00 95.50 92 PRO A N 1
ATOM 735 C CA . PRO A 1 92 ? 8.254 0.795 -14.004 1.00 95.50 92 PRO A CA 1
ATOM 736 C C . PRO A 1 92 ? 7.788 0.194 -12.663 1.00 95.50 92 PRO A C 1
ATOM 738 O O . PRO A 1 92 ? 8.550 -0.513 -12.003 1.00 95.50 92 PRO A O 1
ATOM 741 N N . LEU A 1 93 ? 6.562 0.492 -12.220 1.00 92.81 93 LEU A N 1
ATOM 742 C CA . LEU A 1 93 ? 6.031 0.036 -10.942 1.00 92.81 93 LEU A CA 1
ATOM 743 C C . LEU A 1 93 ? 5.435 -1.367 -11.072 1.00 92.81 93 LEU A C 1
ATOM 745 O O . LEU A 1 93 ? 4.649 -1.660 -11.970 1.00 92.81 93 LEU A O 1
ATOM 749 N N . SER A 1 94 ? 5.735 -2.234 -10.104 1.00 95.31 94 SER A N 1
ATOM 750 C CA . SER A 1 94 ? 4.976 -3.478 -9.944 1.00 95.31 94 SER A CA 1
ATOM 751 C C . SER A 1 94 ? 3.570 -3.183 -9.409 1.00 95.31 94 SER A C 1
ATOM 753 O O . SER A 1 94 ? 3.369 -2.208 -8.683 1.00 95.31 94 SER A O 1
ATOM 755 N N . MET A 1 95 ? 2.603 -4.068 -9.687 1.00 94.81 95 MET A N 1
ATOM 756 C CA . MET A 1 95 ? 1.232 -3.940 -9.162 1.00 94.81 95 MET A CA 1
ATOM 757 C C . MET A 1 95 ? 1.219 -3.751 -7.638 1.00 94.81 95 MET A C 1
ATOM 759 O O . MET A 1 95 ? 0.524 -2.880 -7.125 1.00 94.81 95 MET A O 1
ATOM 763 N N . ASN A 1 96 ? 2.012 -4.549 -6.913 1.00 94.38 96 ASN A N 1
ATOM 764 C CA . ASN A 1 96 ? 2.096 -4.462 -5.457 1.00 94.38 96 ASN A CA 1
ATOM 765 C C . ASN A 1 96 ? 2.786 -3.171 -4.996 1.00 94.38 96 ASN A C 1
ATOM 767 O O . ASN A 1 96 ? 2.343 -2.568 -4.026 1.00 94.38 96 ASN A O 1
ATOM 771 N N . GLY A 1 97 ? 3.837 -2.730 -5.697 1.00 94.62 97 GLY A N 1
ATOM 772 C CA . GLY A 1 97 ? 4.525 -1.472 -5.396 1.00 94.62 97 GLY A CA 1
ATOM 773 C C . GLY A 1 97 ? 3.580 -0.276 -5.478 1.00 94.62 97 GLY A C 1
ATOM 774 O O . GLY A 1 97 ? 3.458 0.464 -4.506 1.00 94.62 97 GLY A O 1
ATOM 775 N N . PHE A 1 98 ? 2.832 -0.174 -6.580 1.00 96.00 98 PHE A N 1
ATOM 776 C CA . PHE A 1 98 ? 1.825 0.870 -6.764 1.00 96.00 98 PHE A CA 1
ATOM 777 C C . PHE A 1 98 ? 0.748 0.842 -5.666 1.00 96.00 98 PHE A C 1
ATOM 779 O O . PHE A 1 98 ? 0.429 1.875 -5.082 1.00 96.00 98 PHE A O 1
ATOM 786 N N . ILE A 1 99 ? 0.212 -0.341 -5.334 1.00 95.31 99 ILE A N 1
ATOM 787 C CA . ILE A 1 99 ? -0.791 -0.474 -4.264 1.00 95.31 99 ILE A CA 1
ATOM 788 C C . ILE A 1 99 ? -0.233 0.023 -2.930 1.00 95.31 99 ILE A C 1
ATOM 790 O O . ILE A 1 99 ? -0.907 0.776 -2.236 1.00 95.31 99 ILE A O 1
ATOM 794 N N . VAL A 1 100 ? 0.978 -0.398 -2.557 1.00 94.38 100 VAL A N 1
ATOM 795 C CA . VAL A 1 100 ? 1.586 -0.028 -1.272 1.00 94.38 100 VAL A CA 1
ATOM 796 C C . VAL A 1 100 ? 1.851 1.475 -1.192 1.00 94.38 100 VAL A C 1
ATOM 798 O O . VAL A 1 100 ? 1.601 2.071 -0.145 1.00 94.38 100 VAL A O 1
ATOM 801 N N . GLU A 1 101 ? 2.326 2.082 -2.279 1.00 95.19 101 GLU A N 1
ATOM 802 C CA . GLU A 1 101 ? 2.601 3.519 -2.361 1.00 95.19 101 GLU A CA 1
ATOM 803 C C . GLU A 1 101 ? 1.339 4.359 -2.137 1.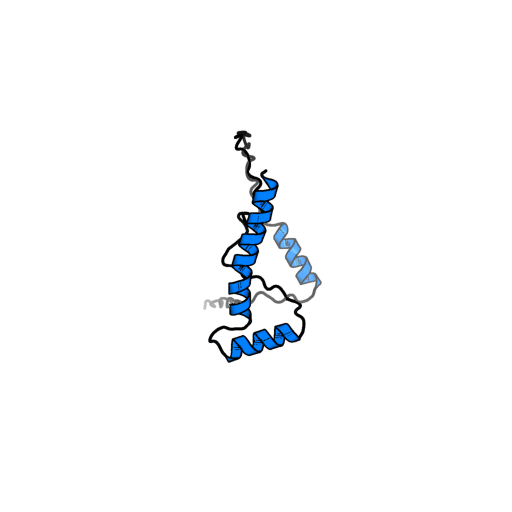00 95.19 101 GLU A C 1
ATOM 805 O O . GLU A 1 101 ? 1.370 5.321 -1.373 1.00 95.19 101 GLU A O 1
ATOM 810 N N . VAL A 1 102 ? 0.213 3.952 -2.726 1.00 95.44 102 VAL A N 1
ATOM 811 C CA . VAL A 1 102 ? -1.076 4.641 -2.559 1.00 95.44 102 VAL A CA 1
ATOM 812 C C . VAL A 1 102 ? -1.722 4.331 -1.203 1.00 95.44 102 VAL A C 1
ATOM 814 O O . VAL A 1 102 ? -2.334 5.202 -0.586 1.00 95.44 102 VAL A O 1
ATOM 817 N N . LEU A 1 103 ? -1.606 3.093 -0.718 1.00 95.31 103 LEU A N 1
ATOM 818 C CA . LEU A 1 103 ? -2.327 2.632 0.470 1.00 95.31 103 LEU A CA 1
ATOM 819 C C . LEU A 1 103 ? -1.737 3.171 1.780 1.00 95.31 103 LEU A C 1
ATOM 821 O O . LEU A 1 103 ? -2.499 3.496 2.687 1.00 95.31 103 LEU A O 1
ATOM 825 N N . LYS A 1 104 ? -0.407 3.284 1.894 1.00 95.06 104 LYS A N 1
ATOM 826 C CA . LYS A 1 104 ? 0.267 3.803 3.100 1.00 95.06 104 LYS A CA 1
ATOM 827 C C . LYS A 1 104 ? -0.240 5.188 3.541 1.00 95.06 104 LYS A C 1
ATOM 829 O O . LYS A 1 104 ? -0.744 5.276 4.659 1.00 95.06 104 LYS A O 1
ATOM 834 N N . PRO A 1 105 ? -0.203 6.240 2.697 1.00 97.00 105 PRO A N 1
ATOM 835 C CA . PRO A 1 105 ? -0.672 7.564 3.104 1.00 97.00 105 PRO A CA 1
ATOM 836 C C . PRO A 1 105 ? -2.171 7.576 3.423 1.00 97.00 105 PRO A C 1
ATOM 838 O O . PRO A 1 105 ? -2.595 8.265 4.347 1.00 97.00 105 PRO A O 1
ATOM 841 N N . ALA A 1 106 ? -2.976 6.775 2.716 1.00 96.75 106 ALA A N 1
ATOM 842 C CA . ALA A 1 106 ? -4.403 6.649 3.001 1.00 96.75 106 ALA A CA 1
ATOM 843 C C . ALA A 1 106 ? -4.672 6.017 4.382 1.00 96.75 106 ALA A C 1
ATOM 845 O O . ALA A 1 106 ? -5.598 6.438 5.079 1.00 96.75 106 ALA A O 1
ATOM 846 N N . ILE A 1 107 ? -3.866 5.029 4.797 1.00 95.81 107 ILE A N 1
ATOM 847 C CA . ILE A 1 107 ? -3.939 4.441 6.144 1.00 95.81 107 ILE A CA 1
ATOM 848 C C . ILE A 1 107 ? -3.560 5.484 7.195 1.00 95.81 107 ILE A C 1
ATOM 850 O O . ILE A 1 107 ? -4.319 5.670 8.146 1.00 95.81 107 ILE A O 1
ATOM 854 N N . ASP A 1 108 ? -2.428 6.169 7.022 1.00 95.25 108 ASP A N 1
ATOM 855 C CA . ASP A 1 108 ? -1.936 7.151 7.995 1.00 95.25 108 ASP A CA 1
ATOM 856 C C . ASP A 1 108 ? -2.935 8.294 8.190 1.00 95.25 108 ASP A C 1
ATOM 858 O O . ASP A 1 108 ? -3.247 8.662 9.325 1.00 95.25 108 ASP A O 1
ATOM 862 N N . GLN A 1 109 ? -3.511 8.797 7.093 1.00 96.31 109 GLN A N 1
ATOM 863 C CA . GLN A 1 109 ? -4.566 9.804 7.144 1.00 96.31 109 GLN A CA 1
ATOM 864 C C . GLN A 1 109 ? -5.794 9.284 7.896 1.00 96.31 109 GLN A C 1
ATOM 866 O O . GLN A 1 109 ? -6.272 9.936 8.821 1.00 96.31 109 GLN A O 1
ATOM 871 N N . ARG A 1 110 ? -6.275 8.078 7.567 1.00 95.00 110 ARG A N 1
ATOM 872 C CA . ARG A 1 110 ? -7.460 7.515 8.225 1.00 95.00 110 ARG A CA 1
ATOM 873 C C . ARG A 1 110 ? -7.240 7.278 9.719 1.00 95.00 110 ARG A C 1
ATOM 875 O O . ARG A 1 110 ? -8.160 7.461 10.513 1.00 95.00 110 ARG A O 1
ATOM 882 N N . VAL A 1 111 ? -6.038 6.863 10.107 1.00 93.94 111 VAL A N 1
ATOM 883 C CA . VAL A 1 111 ? -5.644 6.706 11.510 1.00 93.94 111 VAL A CA 1
ATOM 884 C C . VAL A 1 111 ? -5.619 8.059 12.219 1.00 93.94 111 VAL A C 1
ATOM 886 O O . VAL A 1 111 ? -6.151 8.170 13.327 1.00 93.94 111 VAL A O 1
ATOM 889 N N . ALA A 1 112 ? -5.040 9.086 11.595 1.00 91.94 112 ALA A N 1
ATOM 890 C CA . ALA A 1 112 ? -5.026 10.439 12.139 1.00 91.94 112 ALA A CA 1
ATOM 891 C C . ALA A 1 112 ? -6.453 10.963 12.356 1.00 91.94 112 ALA A C 1
ATOM 893 O O . ALA A 1 112 ? -6.754 11.440 13.445 1.00 91.94 112 ALA A O 1
ATOM 894 N N . ASP A 1 113 ? -7.350 10.789 11.382 1.00 92.81 113 ASP A N 1
ATOM 895 C CA . ASP A 1 113 ? -8.750 11.216 11.492 1.00 92.81 113 ASP A CA 1
ATOM 896 C C . ASP A 1 113 ? -9.447 10.592 12.709 1.00 92.81 113 ASP A C 1
ATOM 898 O O . ASP A 1 113 ? -10.090 11.290 13.489 1.00 92.81 113 ASP A O 1
ATOM 902 N N . ILE A 1 114 ? -9.291 9.277 12.901 1.00 92.25 114 ILE A N 1
ATOM 903 C CA . ILE A 1 114 ? -9.924 8.552 14.012 1.00 92.25 114 ILE A CA 1
ATOM 904 C C . ILE A 1 114 ? -9.319 8.995 15.351 1.00 92.25 114 ILE A C 1
ATOM 906 O O . ILE A 1 114 ? -10.039 9.328 16.286 1.00 92.25 114 ILE A O 1
ATOM 910 N N . THR A 1 115 ? -7.989 9.047 15.437 1.00 87.50 115 THR A N 1
ATOM 911 C CA . THR A 1 115 ? -7.294 9.385 16.691 1.00 87.50 115 THR A CA 1
ATOM 912 C C . THR A 1 115 ? -7.417 10.856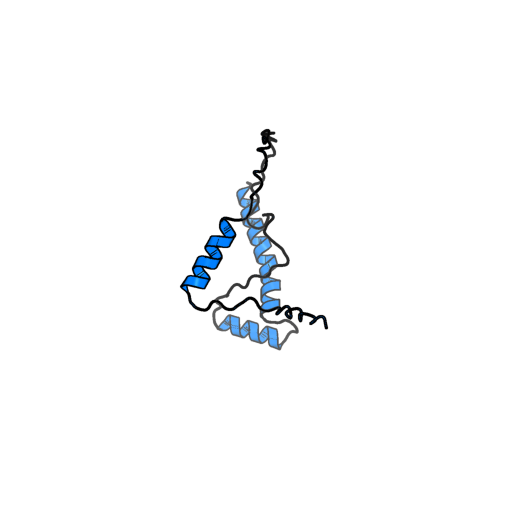 17.093 1.00 87.50 115 THR A C 1
ATOM 914 O O . THR A 1 115 ? -7.373 11.151 18.286 1.00 87.50 115 THR A O 1
ATOM 917 N N . ASN A 1 116 ? -7.594 11.771 16.136 1.00 79.50 116 ASN A N 1
ATOM 918 C CA . ASN A 1 116 ? -7.842 13.187 16.407 1.00 79.50 116 ASN A CA 1
ATOM 919 C C . ASN A 1 116 ? -9.299 13.438 16.816 1.00 79.50 116 ASN A C 1
ATOM 921 O O . ASN A 1 116 ? -9.540 14.265 17.689 1.00 79.50 116 ASN A O 1
ATOM 925 N N . ASN A 1 117 ? -10.252 12.708 16.229 1.00 66.19 117 ASN A N 1
ATOM 926 C CA . ASN A 1 117 ? -11.674 12.829 16.556 1.00 66.19 117 ASN A CA 1
ATOM 927 C C . ASN A 1 117 ? -12.033 12.210 17.922 1.00 66.19 117 ASN A C 1
ATOM 929 O O . ASN A 1 117 ? -12.966 12.669 18.566 1.00 66.19 117 ASN A O 1
ATOM 933 N N . ASP A 1 118 ? -11.280 11.210 18.394 1.00 57.41 118 ASP A N 1
ATOM 934 C CA . ASP A 1 118 ? -11.449 10.618 19.735 1.00 57.41 118 ASP A CA 1
ATOM 935 C C . ASP A 1 118 ? -10.831 11.468 20.875 1.00 57.41 118 ASP A C 1
ATOM 937 O O . ASP A 1 118 ? -10.978 11.123 22.050 1.00 57.41 118 ASP A O 1
ATOM 941 N N . MET A 1 119 ? -10.102 12.550 20.557 1.00 52.69 119 MET A N 1
ATOM 942 C CA . MET A 1 119 ? -9.453 13.439 21.540 1.00 52.69 119 MET A CA 1
ATOM 943 C C . MET A 1 119 ? -10.132 14.809 21.722 1.00 52.69 119 MET A C 1
ATOM 945 O O . MET A 1 119 ? -9.622 15.630 22.489 1.00 52.69 119 MET A O 1
ATOM 949 N N . THR A 1 120 ? -11.270 15.046 21.068 1.00 45.84 120 THR A N 1
ATOM 950 C CA . THR A 1 120 ? -12.161 16.205 21.280 1.00 45.84 120 THR A CA 1
ATOM 951 C C . THR A 1 120 ? -13.4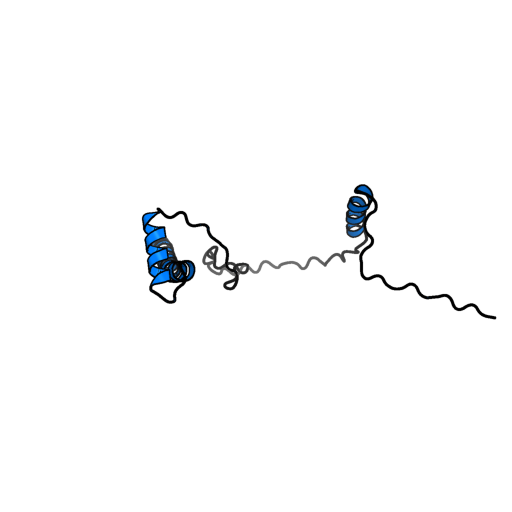40 15.784 21.978 1.00 45.84 120 THR A C 1
ATOM 953 O O . THR A 1 120 ? -13.850 16.497 22.919 1.00 45.84 120 THR A O 1
#

Sequence (120 aa):
MVKKASKPKLQSRPPRPKNAEEFISGAERDRLDSPRKSGKKRGIKDRATKSASKRRLPWQAEHVRDDVVKGYALRLPEPYLLKLKFIAANTPLSMNGFIVEVLKPAIDQRVADITNNDMT

pLDDT: mean 76.01, std 19.81, range [41.0, 98.06]

Mean predicted aligned error: 18.32 Å

Solvent-accessible surface area (backbone atoms only — not comparable to full-atom values): 8239 Å² total; per-residue (Å²): 137,84,84,81,81,81,80,82,81,87,68,93,63,81,82,78,65,90,48,69,68,59,50,57,55,52,62,56,55,68,71,73,75,60,86,75,76,80,75,75,88,73,81,80,75,84,75,80,74,88,61,87,72,71,78,72,52,84,82,69,38,91,88,57,58,94,85,67,86,78,91,76,92,81,87,71,61,67,74,57,53,53,51,38,55,50,49,34,74,76,42,95,44,49,54,65,54,52,48,50,67,59,45,51,58,54,49,54,51,54,50,48,55,53,60,56,62,76,73,113

Foldseek 3Di:
DDDDDDDDDDDPDDDDDPDPVSVVVVVVVVVPPDPPPPPDDDDPPPPPPPDPPPPQDPCNDPPRDPPDDDDDDDDDDPVVVVVLVVCVVVDVDHSVRVCCVVVVVVVVVVVCVVVVVVVD

Radius of gyration: 29.63 Å; Cα contacts (8 Å, |Δi|>4): 13; chains: 1; bounding box: 67×70×64 Å